Protein AF-A0A7S1URW3-F1 (afdb_monomer)

Sequence (100 aa):
GTSGVHAESNNMNPRPYDVANDDFNNKFVTEFVDSEFFEVYSLPIETQYSQVFWTMQDPVPLPSNITKRFENKVIAITGYEVDQVMVTEEGKEVSVPITR

Secondary structure (DSSP, 8-state):
-----------S--S-B--TT--TT--S---BTT------PPPP----TT----SPPPPPPPPHHHHHHTTTS-----------EEE-TTS-EEE-----

Radius of gyration: 16.93 Å; Cα contacts (8 Å, |Δi|>4): 55; chains: 1; bounding box: 48×29×42 Å

Solvent-accessible surface area (backbone atoms only — not comparable to full-atom values): 7554 Å² total; per-residue (Å²): 133,85,82,78,78,81,71,78,83,77,84,70,76,99,65,86,56,60,42,87,76,69,60,94,79,65,84,59,90,58,80,48,92,82,71,86,87,84,86,78,77,74,80,91,82,87,75,58,93,94,55,83,87,86,72,86,74,79,89,70,78,75,54,70,69,57,54,63,75,41,59,99,51,91,82,86,82,46,76,85,86,86,83,57,68,44,72,45,99,86,70,46,80,41,75,57,84,85,76,131

Foldseek 3Di:
DDDDDPDPPPPDDPDWFFAPDDDPVPPDDGTCPPDDDDDFDFDDDDDDVPDDDPDDGDDTDDDPVVCVVQPVHDDDDRDDDDFDWDQDPVRDTDTDDPDD

Mean predicted aligned error: 11.76 Å

Organism: NCBI:txid210454

Nearest PDB structures (foldseek):
  8wxb-assembly1_Y  TM=2.584E-01  e=3.905E+00  Prochlorococcus marinus subsp. pastoris str. CCMP1986

pLDDT: mean 73.6, std 18.2, range [28.66, 94.25]

Structure (mmCIF, N/CA/C/O backbone):
data_AF-A0A7S1URW3-F1
#
_entry.id   AF-A0A7S1URW3-F1
#
loop_
_atom_site.group_PDB
_atom_site.id
_atom_site.type_symbol
_atom_site.label_atom_id
_atom_site.label_alt_id
_atom_site.label_comp_id
_atom_site.label_asym_id
_atom_site.label_entity_id
_atom_site.label_seq_id
_atom_site.pdbx_PDB_ins_code
_atom_site.Cartn_x
_atom_site.Cartn_y
_atom_site.Cartn_z
_atom_site.occupancy
_atom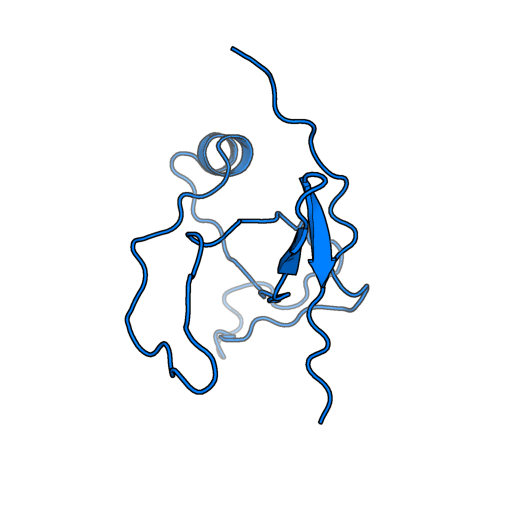_site.B_iso_or_equiv
_atom_site.auth_seq_id
_atom_site.auth_comp_id
_atom_site.auth_asym_id
_atom_site.auth_atom_id
_atom_site.pdbx_PDB_model_num
ATOM 1 N N . GLY A 1 1 ? -19.375 3.070 -15.564 1.00 31.86 1 GLY A N 1
ATOM 2 C CA . GLY A 1 1 ? -18.714 2.440 -14.410 1.00 31.86 1 GLY A CA 1
ATOM 3 C C . GLY A 1 1 ? -17.822 3.487 -13.807 1.00 31.86 1 GLY A C 1
ATOM 4 O O . GLY A 1 1 ? -17.012 4.037 -14.534 1.00 31.86 1 GLY A O 1
ATOM 5 N N . THR A 1 2 ? -18.100 3.869 -12.571 1.00 28.66 2 THR A N 1
ATOM 6 C CA . THR A 1 2 ? -17.571 5.045 -11.871 1.00 28.66 2 THR A CA 1
ATOM 7 C C . THR A 1 2 ? -16.048 5.018 -11.745 1.00 28.66 2 THR A C 1
ATOM 9 O O . THR A 1 2 ? -15.494 4.114 -11.1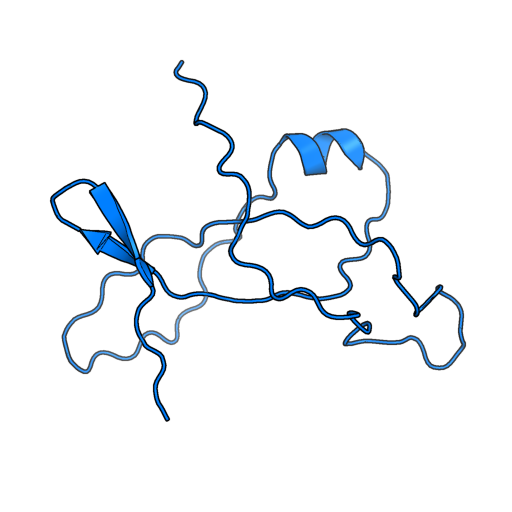26 1.00 28.66 2 THR A O 1
ATOM 12 N N . SER A 1 3 ? -15.392 6.022 -12.333 1.00 31.03 3 SER A N 1
ATOM 13 C CA . SER A 1 3 ? -13.984 6.349 -12.104 1.00 31.03 3 SER A CA 1
ATOM 14 C C . SER A 1 3 ? -13.786 6.691 -10.629 1.00 31.03 3 SER A C 1
ATOM 16 O O . SER A 1 3 ? -14.315 7.697 -10.158 1.00 31.03 3 SER A O 1
ATOM 18 N N . GLY A 1 4 ? -13.063 5.837 -9.904 1.00 32.69 4 GLY A N 1
ATOM 19 C CA . GLY A 1 4 ? -12.553 6.155 -8.575 1.00 32.69 4 GLY A CA 1
ATOM 20 C C . GLY A 1 4 ? -11.576 7.318 -8.689 1.00 32.69 4 GLY A C 1
ATOM 21 O O . GLY A 1 4 ? -10.685 7.313 -9.537 1.00 32.69 4 GLY A O 1
ATOM 22 N N . VAL A 1 5 ? -11.825 8.344 -7.890 1.00 32.69 5 VAL A N 1
ATOM 23 C CA . VAL A 1 5 ? -11.029 9.561 -7.780 1.00 32.69 5 VAL A CA 1
ATOM 24 C C . VAL A 1 5 ? -9.603 9.153 -7.405 1.00 32.69 5 VAL A C 1
ATOM 26 O O . VAL A 1 5 ? -9.413 8.445 -6.421 1.00 32.69 5 VAL A O 1
ATOM 29 N N . HIS A 1 6 ? -8.614 9.555 -8.206 1.00 34.50 6 HIS A N 1
ATOM 30 C CA . HIS A 1 6 ? -7.210 9.472 -7.815 1.00 34.50 6 HIS A CA 1
ATOM 31 C C . HIS A 1 6 ? -7.038 10.344 -6.569 1.00 34.50 6 HIS A C 1
ATOM 33 O O . HIS A 1 6 ? -7.046 11.570 -6.679 1.00 34.50 6 HIS A O 1
ATOM 39 N N . ALA A 1 7 ? -6.954 9.717 -5.395 1.00 36.47 7 ALA A N 1
ATOM 40 C CA . ALA A 1 7 ? -6.454 10.387 -4.211 1.00 36.47 7 ALA A CA 1
ATOM 41 C C . ALA A 1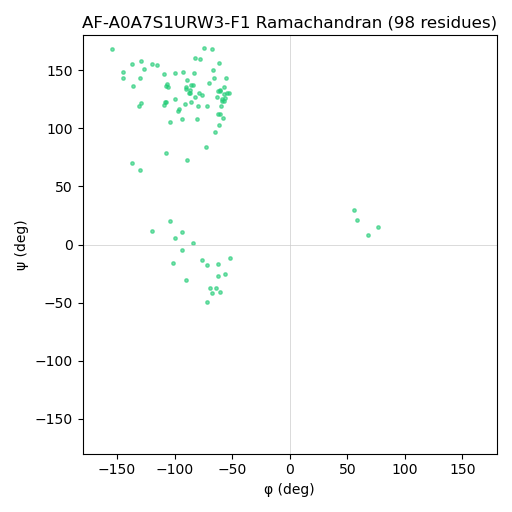 7 ? -5.034 10.855 -4.542 1.00 36.47 7 ALA A C 1
ATOM 43 O O . ALA A 1 7 ? -4.202 10.066 -4.993 1.00 36.47 7 ALA A O 1
ATOM 44 N N . GLU A 1 8 ? -4.788 12.155 -4.404 1.00 41.50 8 GLU A N 1
ATOM 45 C CA . GLU A 1 8 ? -3.427 12.664 -4.321 1.00 41.50 8 GLU A CA 1
ATOM 46 C C . GLU A 1 8 ? -2.790 11.958 -3.127 1.00 41.50 8 GLU A C 1
ATOM 48 O O . GLU A 1 8 ? -3.206 12.156 -1.983 1.00 41.50 8 GLU A O 1
ATOM 53 N N . SER A 1 9 ? -1.870 11.047 -3.421 1.00 48.28 9 SER A N 1
ATOM 54 C CA . SER A 1 9 ? -1.205 10.200 -2.447 1.00 48.28 9 SER A CA 1
ATOM 55 C C . SER A 1 9 ? -0.363 11.096 -1.537 1.00 48.28 9 SER A C 1
ATOM 57 O O . SER A 1 9 ? 0.725 11.534 -1.896 1.00 48.28 9 SER A O 1
ATOM 59 N N . ASN A 1 10 ? -0.920 11.456 -0.382 1.00 55.41 10 ASN A N 1
ATOM 60 C CA . ASN A 1 10 ? -0.310 12.350 0.608 1.00 55.41 10 ASN A CA 1
ATOM 61 C C . ASN A 1 10 ? 0.332 11.571 1.768 1.00 55.41 10 ASN A C 1
ATOM 63 O O . ASN A 1 10 ? 0.784 12.175 2.739 1.00 55.41 10 ASN A O 1
ATOM 67 N N . ASN A 1 11 ? 0.358 10.238 1.679 1.00 58.28 11 ASN A N 1
ATOM 68 C CA . ASN A 1 11 ? 0.730 9.372 2.796 1.00 58.28 11 ASN A CA 1
ATOM 69 C C . ASN A 1 11 ? 2.216 8.980 2.807 1.00 58.28 11 ASN A C 1
ATOM 71 O O . ASN A 1 11 ? 2.663 8.361 3.767 1.00 58.28 11 ASN A O 1
ATOM 75 N N . MET A 1 12 ? 2.986 9.362 1.782 1.00 56.59 12 MET A N 1
ATOM 76 C CA . MET A 1 12 ? 4.434 9.129 1.736 1.00 56.59 12 MET A CA 1
ATOM 77 C C . MET A 1 12 ? 5.206 10.244 2.447 1.00 56.59 12 MET A C 1
ATOM 79 O O . MET A 1 12 ? 4.933 11.434 2.266 1.00 56.59 12 MET A O 1
ATOM 83 N N . ASN A 1 13 ? 6.220 9.870 3.227 1.00 61.66 13 ASN A N 1
ATOM 84 C CA . ASN A 1 13 ? 7.101 10.827 3.898 1.00 61.66 13 ASN A CA 1
ATOM 85 C C . ASN A 1 13 ? 8.112 11.452 2.909 1.00 61.66 13 ASN A C 1
ATOM 87 O O . ASN A 1 13 ? 8.835 10.719 2.243 1.00 61.66 13 ASN A O 1
ATOM 91 N N . PRO A 1 14 ? 8.266 12.785 2.813 1.00 61.16 14 PRO A N 1
ATOM 92 C CA . PRO A 1 14 ? 9.202 13.397 1.865 1.00 61.16 14 PRO A CA 1
ATOM 93 C C . PRO A 1 14 ? 10.669 13.199 2.295 1.00 61.16 14 PRO A C 1
ATOM 95 O O . PRO A 1 14 ? 11.272 14.068 2.930 1.00 61.16 14 PRO A O 1
ATOM 98 N N . ARG A 1 15 ? 11.261 12.045 1.967 1.00 60.97 15 ARG A N 1
ATOM 99 C CA . ARG A 1 15 ? 12.662 11.699 2.255 1.00 60.97 15 ARG A CA 1
ATOM 100 C C . ARG A 1 15 ? 13.332 11.029 1.051 1.00 60.97 15 ARG A C 1
ATOM 102 O O . ARG A 1 15 ? 12.639 10.427 0.240 1.00 60.97 15 ARG A O 1
ATOM 109 N N . PRO A 1 16 ? 14.670 11.104 0.932 1.00 60.03 16 PRO A N 1
ATOM 110 C CA . PRO A 1 16 ? 15.405 10.264 -0.008 1.00 60.03 16 PRO A CA 1
ATOM 111 C C . PRO A 1 16 ? 15.190 8.787 0.341 1.00 60.03 16 PRO A C 1
ATOM 113 O O . PRO A 1 16 ? 15.293 8.416 1.514 1.00 60.03 16 PRO A O 1
ATOM 116 N N . TYR A 1 17 ? 14.889 7.966 -0.663 1.00 57.66 17 TYR A N 1
ATOM 117 C CA . TYR A 1 17 ? 14.678 6.530 -0.500 1.00 57.66 17 TYR A CA 1
ATOM 118 C C . TYR A 1 17 ? 15.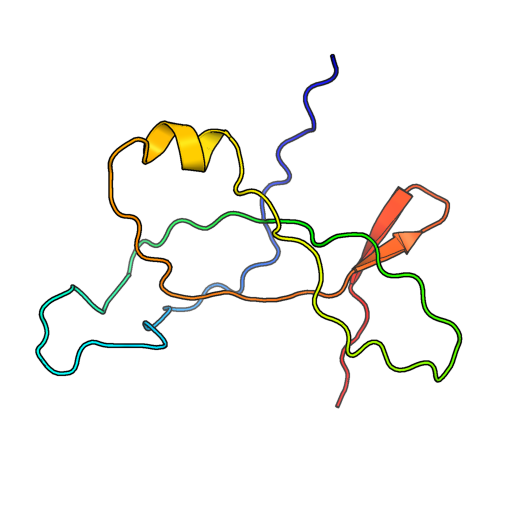843 5.743 -1.095 1.00 57.66 17 TYR A C 1
ATOM 120 O O . TYR A 1 17 ? 16.119 5.847 -2.292 1.00 57.66 17 TYR A O 1
ATOM 128 N N . ASP A 1 18 ? 16.472 4.922 -0.256 1.00 59.31 18 ASP A N 1
ATOM 129 C CA . ASP A 1 18 ? 17.499 3.964 -0.657 1.00 59.31 18 ASP A CA 1
ATOM 130 C C . ASP A 1 18 ? 16.866 2.597 -0.953 1.00 59.31 18 ASP A C 1
ATOM 132 O O . ASP A 1 18 ? 15.873 2.201 -0.337 1.00 59.31 18 ASP A O 1
ATOM 136 N N . VAL A 1 19 ? 17.455 1.845 -1.885 1.00 56.66 19 VAL A N 1
ATOM 137 C CA . VAL A 1 19 ? 16.984 0.497 -2.233 1.00 56.66 19 VAL A CA 1
ATOM 138 C C . VAL A 1 19 ? 17.306 -0.474 -1.104 1.00 56.66 19 VAL A C 1
ATOM 140 O O . VAL A 1 19 ? 18.470 -0.735 -0.817 1.00 56.66 19 VAL A O 1
ATOM 143 N N . ALA A 1 20 ? 16.277 -1.087 -0.511 1.00 55.22 20 ALA A N 1
ATOM 144 C CA . ALA A 1 20 ? 16.449 -2.049 0.586 1.00 55.22 20 ALA A CA 1
ATOM 145 C C . ALA A 1 20 ? 17.254 -3.313 0.200 1.00 55.22 20 ALA A C 1
ATOM 147 O O . ALA A 1 20 ? 17.728 -4.037 1.072 1.00 55.22 20 ALA A O 1
ATOM 148 N N . ASN A 1 21 ? 17.404 -3.581 -1.100 1.00 53.97 21 ASN A N 1
ATOM 149 C CA . ASN A 1 21 ? 18.196 -4.674 -1.661 1.00 53.97 21 ASN A CA 1
ATOM 150 C C . ASN A 1 21 ? 19.130 -4.147 -2.763 1.00 53.97 21 ASN A C 1
ATOM 152 O O . ASN A 1 21 ? 18.954 -4.455 -3.947 1.00 53.97 21 ASN A O 1
ATOM 156 N N . ASP A 1 22 ? 20.065 -3.287 -2.365 1.00 57.78 22 ASP A N 1
ATOM 157 C CA . ASP A 1 22 ? 21.137 -2.788 -3.226 1.00 57.78 22 ASP A CA 1
ATOM 158 C C . ASP A 1 22 ? 21.964 -3.970 -3.784 1.00 57.78 22 ASP A C 1
ATOM 160 O O . ASP A 1 22 ? 22.248 -4.953 -3.091 1.00 57.78 22 ASP A O 1
ATOM 164 N N . ASP A 1 23 ? 22.274 -3.921 -5.085 1.0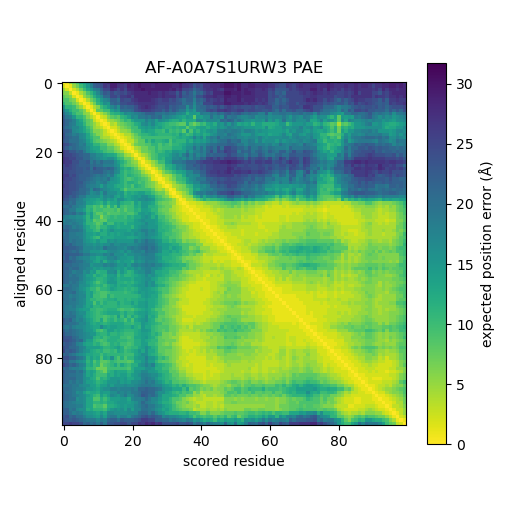0 53.69 23 ASP A N 1
ATOM 165 C CA . ASP A 1 23 ? 23.299 -4.788 -5.664 1.00 53.69 23 ASP A CA 1
ATOM 166 C C . ASP A 1 23 ? 24.656 -4.156 -5.354 1.00 53.69 23 ASP A C 1
ATOM 168 O O . ASP A 1 23 ? 25.033 -3.174 -6.000 1.00 53.69 23 ASP A O 1
ATOM 172 N N . PHE A 1 24 ? 25.405 -4.771 -4.431 1.00 53.72 24 PHE A N 1
ATOM 173 C CA . PHE A 1 24 ? 26.751 -4.357 -4.008 1.00 53.72 24 PHE A CA 1
ATOM 174 C C . PHE A 1 24 ? 27.745 -4.149 -5.172 1.00 53.72 24 PHE A C 1
ATOM 176 O O . PHE A 1 24 ? 28.839 -3.624 -4.967 1.00 53.72 24 PHE A O 1
ATOM 183 N N . ASN A 1 25 ? 27.404 -4.575 -6.395 1.00 61.31 25 ASN A N 1
ATOM 184 C CA . ASN A 1 25 ? 28.199 -4.370 -7.604 1.00 61.31 25 ASN A CA 1
ATOM 185 C C . ASN A 1 25 ? 27.828 -3.112 -8.417 1.00 61.31 25 ASN A C 1
ATOM 187 O O . ASN A 1 25 ? 28.312 -2.975 -9.542 1.00 61.31 25 ASN A O 1
ATOM 191 N N . ASN A 1 26 ? 26.995 -2.198 -7.898 1.00 57.16 26 ASN A N 1
ATOM 192 C CA . ASN A 1 26 ? 26.610 -0.937 -8.559 1.00 57.16 26 ASN A CA 1
ATOM 193 C C . ASN A 1 26 ? 26.003 -1.120 -9.964 1.00 57.16 26 ASN A C 1
ATOM 195 O O . ASN A 1 26 ? 26.137 -0.25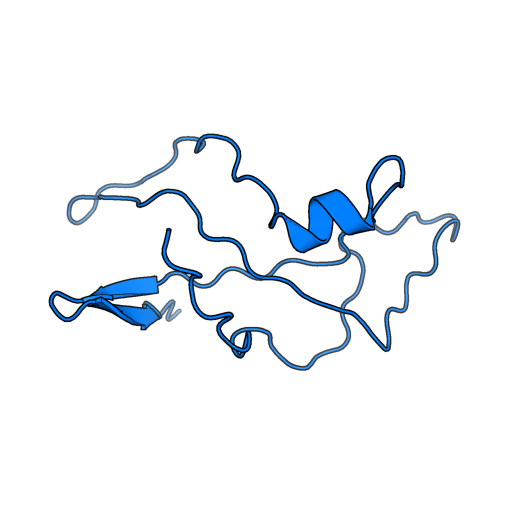9 -10.837 1.00 57.16 26 ASN A O 1
ATOM 199 N N . LYS A 1 27 ? 25.337 -2.250 -10.224 1.00 56.41 27 LYS A N 1
ATOM 200 C CA . LYS A 1 27 ? 24.737 -2.517 -11.540 1.00 56.41 27 LYS A CA 1
ATOM 201 C C . LYS A 1 27 ? 23.502 -1.652 -11.815 1.00 56.41 27 LYS A C 1
ATOM 203 O O . LYS A 1 27 ? 23.098 -1.508 -12.969 1.00 56.41 27 LYS A O 1
ATOM 208 N N . PHE A 1 28 ? 22.923 -1.066 -10.772 1.00 54.78 28 PHE A N 1
ATOM 209 C CA . PHE A 1 28 ? 21.744 -0.215 -10.840 1.00 54.78 28 PHE A CA 1
ATOM 210 C C . PHE A 1 28 ? 22.010 1.085 -10.082 1.00 54.78 28 PHE A C 1
ATOM 212 O O . PHE A 1 28 ? 22.703 1.077 -9.068 1.00 54.78 28 PHE A O 1
ATOM 219 N N . VAL A 1 29 ? 21.479 2.201 -10.589 1.00 56.84 29 VAL A N 1
ATOM 220 C CA . VAL A 1 29 ? 21.502 3.488 -9.879 1.00 56.84 29 VAL A CA 1
ATOM 221 C C . VAL A 1 29 ? 20.773 3.295 -8.549 1.00 56.84 29 VAL A C 1
ATOM 223 O O . VAL A 1 29 ? 19.650 2.800 -8.555 1.00 56.84 29 VAL A O 1
ATOM 226 N N . THR A 1 30 ? 21.417 3.625 -7.432 1.00 55.53 30 THR A N 1
ATOM 227 C CA . THR A 1 30 ? 20.868 3.464 -6.073 1.00 55.53 30 THR A CA 1
ATOM 228 C C . THR A 1 30 ? 20.343 4.772 -5.481 1.00 55.53 30 THR A C 1
ATOM 230 O O . THR A 1 30 ? 19.564 4.732 -4.536 1.00 55.53 30 THR A O 1
ATOM 233 N N . GLU A 1 31 ? 20.709 5.918 -6.063 1.00 57.09 31 GLU A N 1
ATOM 234 C CA . GLU A 1 31 ? 20.233 7.245 -5.663 1.00 57.09 31 GLU A CA 1
ATOM 235 C C . GLU A 1 31 ? 19.015 7.659 -6.506 1.00 57.09 31 GLU A C 1
ATOM 237 O O . GLU A 1 31 ? 19.135 7.976 -7.692 1.00 57.09 31 GLU A O 1
ATOM 242 N N . PHE A 1 32 ? 17.826 7.673 -5.897 1.00 59.53 32 PHE A N 1
ATOM 243 C CA . PHE A 1 32 ? 16.568 8.040 -6.561 1.00 59.53 32 PHE A CA 1
ATOM 244 C C . PHE A 1 32 ? 16.076 9.408 -6.083 1.00 59.53 32 PHE A C 1
ATOM 246 O O . PHE A 1 32 ? 15.177 9.507 -5.250 1.00 59.53 32 PHE A O 1
ATOM 253 N N . VAL A 1 33 ? 16.683 10.470 -6.621 1.00 55.91 33 VAL A N 1
ATOM 254 C CA . VAL A 1 33 ? 16.447 11.865 -6.194 1.00 55.91 33 VAL A CA 1
ATOM 255 C C . VAL A 1 33 ? 15.115 12.451 -6.712 1.00 55.91 33 VAL A C 1
ATOM 257 O O . VAL A 1 33 ? 14.657 13.452 -6.179 1.00 55.91 33 VAL A O 1
ATOM 260 N N . ASP A 1 34 ? 14.464 11.787 -7.676 1.00 61.75 34 ASP A N 1
ATOM 261 C CA . ASP A 1 34 ? 13.135 12.117 -8.228 1.00 61.75 34 ASP A CA 1
ATOM 262 C C . ASP A 1 34 ? 12.301 10.829 -8.389 1.00 61.75 34 ASP A C 1
ATOM 264 O O . ASP A 1 34 ? 12.101 10.313 -9.492 1.00 61.75 34 ASP A O 1
ATOM 268 N N . SER A 1 35 ? 11.882 10.232 -7.273 1.00 65.44 35 SER A N 1
ATOM 269 C CA . SER A 1 35 ? 11.117 8.979 -7.274 1.00 65.44 35 SER A CA 1
ATOM 270 C C . SER A 1 35 ? 9.607 9.229 -7.385 1.00 65.44 35 SER A C 1
ATOM 272 O O . SER A 1 35 ? 9.028 10.027 -6.651 1.00 65.44 35 SER A O 1
ATOM 274 N N . GLU A 1 36 ? 8.953 8.522 -8.310 1.00 80.06 36 GLU A N 1
ATOM 275 C CA . GLU A 1 36 ? 7.491 8.447 -8.374 1.00 80.06 36 GLU A CA 1
ATOM 276 C C . GLU A 1 36 ? 6.976 7.380 -7.401 1.00 80.06 36 GLU A C 1
ATOM 278 O O . GLU A 1 36 ? 7.614 6.342 -7.213 1.00 80.06 36 GLU A O 1
ATOM 283 N N . PHE A 1 37 ? 5.792 7.599 -6.836 1.00 84.31 37 PHE A N 1
ATOM 284 C CA . PHE A 1 37 ? 5.145 6.655 -5.932 1.00 84.31 37 PHE A CA 1
ATOM 285 C C . PHE A 1 37 ? 3.705 6.374 -6.363 1.00 84.31 37 PHE A C 1
ATOM 287 O O . 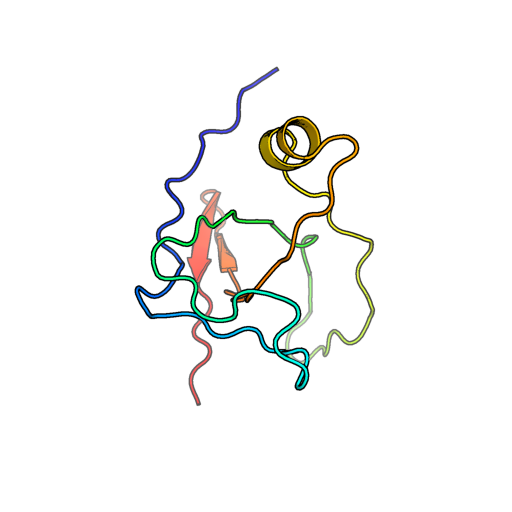PHE A 1 37 ? 3.090 7.135 -7.113 1.00 84.31 37 PHE A O 1
ATOM 294 N N . PHE A 1 38 ? 3.182 5.234 -5.926 1.00 88.62 38 PHE A N 1
ATOM 295 C CA . PHE A 1 38 ? 1.801 4.830 -6.146 1.00 88.62 38 PHE A CA 1
ATOM 296 C C . PHE A 1 38 ? 1.301 4.071 -4.920 1.00 88.62 38 PHE A C 1
ATOM 298 O O . PHE A 1 38 ? 2.068 3.373 -4.259 1.00 88.62 38 PHE A O 1
ATOM 305 N N . GLU A 1 39 ? 0.010 4.195 -4.636 1.00 88.25 39 GLU A N 1
ATOM 306 C CA . GLU A 1 39 ? -0.631 3.527 -3.505 1.00 88.25 39 GLU A CA 1
ATOM 307 C C . GLU A 1 39 ? -1.362 2.260 -3.961 1.00 88.25 39 GLU A C 1
ATOM 309 O O . GLU A 1 39 ? -1.876 2.174 -5.083 1.00 88.25 39 GLU A O 1
ATOM 314 N N . VAL A 1 40 ? -1.402 1.265 -3.076 1.00 89.69 40 VAL A N 1
ATOM 315 C CA . VAL A 1 40 ? -2.172 0.031 -3.241 1.00 89.69 40 VAL A CA 1
ATOM 316 C C . VAL A 1 40 ? -2.871 -0.304 -1.932 1.00 89.69 40 VAL A C 1
ATOM 318 O O . VAL A 1 40 ? -2.266 -0.228 -0.866 1.00 89.69 40 VAL A O 1
ATOM 321 N N . TYR A 1 41 ? -4.138 -0.704 -2.018 1.00 88.50 41 TYR A N 1
ATOM 322 C CA . TYR A 1 41 ? -4.881 -1.199 -0.863 1.00 88.50 41 TYR A CA 1
ATOM 323 C C . TYR A 1 41 ? -4.718 -2.709 -0.744 1.00 88.50 41 TYR A C 1
ATOM 325 O O . TYR A 1 41 ? -4.860 -3.444 -1.725 1.00 88.50 41 TYR A O 1
ATOM 333 N N . SER A 1 42 ? -4.444 -3.164 0.474 1.00 87.19 42 SER A N 1
ATOM 334 C CA . SER A 1 42 ? -4.549 -4.573 0.829 1.00 87.19 42 SER A CA 1
ATOM 335 C C . SER A 1 42 ? -6.008 -5.032 0.811 1.00 87.19 42 SER A C 1
ATOM 337 O O . SER A 1 42 ? -6.944 -4.228 0.734 1.00 87.19 42 SER A O 1
ATOM 339 N N . LEU A 1 43 ? -6.218 -6.348 0.878 1.00 87.69 43 LEU A N 1
ATOM 340 C CA . LEU A 1 43 ? -7.562 -6.862 1.105 1.00 87.69 43 LEU A CA 1
ATOM 341 C C . LEU A 1 43 ? -8.040 -6.447 2.505 1.00 87.69 43 LEU A C 1
ATOM 343 O O . LEU A 1 43 ? -7.229 -6.458 3.441 1.00 87.69 43 LEU A O 1
ATOM 347 N N . PRO A 1 44 ? -9.339 -6.126 2.671 1.00 88.06 44 PRO A N 1
ATOM 348 C CA . PRO A 1 44 ? -9.902 -5.813 3.976 1.00 88.06 44 PRO A CA 1
ATOM 349 C C . PRO A 1 44 ? -9.596 -6.920 4.987 1.00 88.06 44 PRO A C 1
ATOM 351 O O . PRO A 1 44 ? -9.820 -8.102 4.717 1.00 88.06 44 PRO A O 1
ATOM 354 N N . ILE A 1 45 ? -9.080 -6.529 6.151 1.00 87.75 45 ILE A N 1
ATOM 355 C CA . ILE A 1 45 ? -8.829 -7.438 7.268 1.00 87.75 45 ILE A CA 1
ATOM 356 C C . ILE A 1 45 ? -9.872 -7.161 8.342 1.00 87.75 45 ILE A C 1
ATOM 358 O O . ILE A 1 45 ? -9.948 -6.053 8.868 1.00 87.75 45 ILE A O 1
ATOM 362 N N . GLU A 1 46 ? -10.625 -8.192 8.710 1.00 87.19 46 GLU A N 1
ATOM 363 C CA . GLU A 1 46 ? -11.523 -8.167 9.860 1.00 87.19 46 GLU A CA 1
ATOM 364 C C . GLU A 1 46 ? -10.951 -9.066 10.9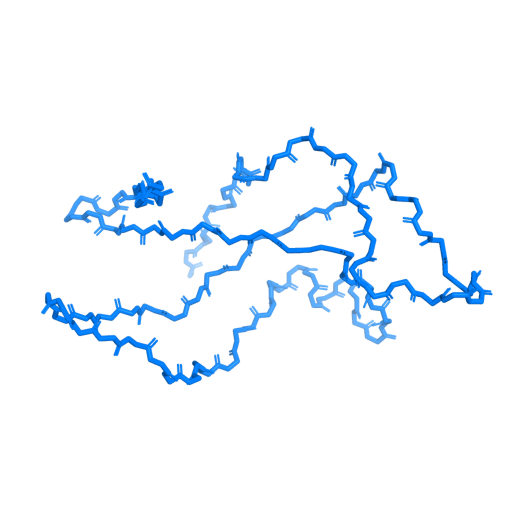59 1.00 87.19 46 GLU A C 1
ATOM 366 O O . GLU A 1 46 ? -10.739 -10.265 10.763 1.00 87.19 46 GLU A O 1
ATOM 371 N N . THR A 1 47 ? -10.678 -8.485 12.125 1.00 85.44 47 THR A N 1
ATOM 372 C CA . THR A 1 47 ? -10.196 -9.205 13.307 1.00 85.44 47 THR A CA 1
ATOM 373 C C . THR A 1 47 ? -11.085 -8.914 14.506 1.00 85.44 47 THR A C 1
ATOM 375 O O . THR A 1 47 ? -11.684 -7.846 14.628 1.00 85.44 47 THR A O 1
ATOM 378 N N . GLN A 1 48 ? -11.171 -9.872 15.425 1.00 86.81 48 GLN A N 1
ATOM 379 C CA . GLN A 1 48 ? -11.718 -9.620 16.753 1.00 86.81 48 GLN A CA 1
ATOM 380 C C . GLN A 1 48 ? -10.648 -9.014 17.666 1.00 86.81 48 GLN A C 1
ATOM 382 O O . GLN A 1 48 ? -9.445 -9.156 17.435 1.00 86.81 48 GLN A O 1
ATOM 387 N N . TYR A 1 49 ? -11.084 -8.365 18.745 1.00 80.44 49 TYR A N 1
ATOM 388 C CA . TYR A 1 49 ? -10.167 -7.843 19.755 1.00 80.44 49 TYR A CA 1
ATOM 389 C C . TYR A 1 49 ? -9.240 -8.956 20.280 1.00 80.44 49 TYR A C 1
ATOM 391 O O . TYR A 1 49 ? -9.706 -10.037 20.643 1.00 80.44 49 TYR A O 1
ATOM 399 N N . SER A 1 50 ? -7.930 -8.686 20.309 1.00 84.12 50 SER A N 1
ATOM 400 C CA . SER A 1 50 ? -6.853 -9.638 20.648 1.00 84.12 50 SER A CA 1
ATOM 401 C C . SER A 1 50 ? -6.614 -10.785 19.654 1.00 84.12 50 SER A C 1
ATOM 403 O O . SER A 1 50 ? -5.818 -11.681 19.942 1.00 84.12 50 SER A O 1
ATOM 405 N N . GLN A 1 51 ? -7.252 -10.778 18.482 1.00 88.00 51 GLN A N 1
ATOM 406 C CA . GLN A 1 51 ? -6.963 -11.747 17.430 1.00 88.00 51 GLN A CA 1
ATOM 407 C C . GLN A 1 51 ? -5.730 -11.316 16.631 1.00 88.00 51 GLN A C 1
ATOM 409 O O . GLN A 1 51 ? -5.663 -10.208 16.103 1.00 88.00 51 GLN A O 1
ATOM 414 N N . VAL A 1 52 ? -4.758 -12.219 16.513 1.00 85.94 52 VAL A N 1
ATOM 415 C CA . VAL A 1 52 ? -3.581 -12.013 15.664 1.00 85.94 52 VAL A CA 1
ATOM 416 C C . VAL A 1 52 ? -3.915 -12.475 14.247 1.00 85.94 52 VAL A C 1
ATOM 418 O O . VAL A 1 52 ? -4.450 -13.565 14.056 1.00 85.94 52 VAL A O 1
ATOM 421 N N . PHE A 1 53 ? -3.588 -11.654 13.252 1.00 84.88 53 PHE A N 1
ATOM 422 C CA . PHE A 1 53 ? -3.688 -12.013 11.841 1.00 84.88 53 PHE A CA 1
ATOM 423 C C . PHE A 1 53 ? -2.284 -12.313 11.304 1.00 84.88 53 PHE A C 1
ATOM 425 O O . PHE A 1 53 ? -1.475 -11.407 11.136 1.00 84.88 53 PHE A O 1
ATOM 432 N N . TRP A 1 54 ? -1.975 -13.595 11.090 1.00 86.00 54 TRP A N 1
ATOM 433 C CA . TRP A 1 54 ? -0.656 -14.071 10.634 1.00 86.00 54 TRP A CA 1
ATOM 434 C C . TRP A 1 54 ? -0.718 -14.825 9.299 1.00 86.00 54 TRP A C 1
ATOM 436 O O . TRP A 1 54 ? 0.228 -15.512 8.914 1.00 86.00 54 TRP A O 1
ATOM 446 N N . THR A 1 55 ? -1.852 -14.758 8.606 1.00 86.19 55 THR A N 1
ATOM 447 C CA . THR A 1 55 ? -2.051 -15.433 7.324 1.00 86.19 55 THR A CA 1
ATOM 448 C C . THR A 1 55 ? -1.620 -14.540 6.169 1.00 86.19 55 THR A C 1
ATOM 450 O O . THR A 1 55 ? -1.867 -13.335 6.176 1.00 86.19 55 THR A O 1
ATOM 453 N N . MET A 1 56 ? -1.008 -15.148 5.153 1.00 87.00 56 MET A N 1
ATOM 454 C CA . MET A 1 56 ? -0.716 -14.476 3.888 1.00 87.00 56 MET A CA 1
ATOM 455 C C . MET A 1 56 ? -2.025 -14.059 3.213 1.00 87.00 56 MET A C 1
ATOM 457 O O . MET A 1 56 ? -2.948 -14.867 3.117 1.00 87.00 56 MET A O 1
ATOM 461 N N . GLN A 1 57 ? -2.095 -12.812 2.753 1.00 86.88 57 GLN A N 1
ATOM 462 C CA . GLN A 1 57 ? -3.178 -12.361 1.884 1.00 86.88 57 GLN A CA 1
ATOM 463 C C . GLN A 1 57 ? -2.954 -12.832 0.444 1.00 86.88 57 GLN A C 1
ATOM 465 O O . GLN A 1 57 ? -1.823 -13.129 0.046 1.00 86.88 57 GLN A O 1
ATOM 470 N N . ASP A 1 58 ? -4.032 -12.854 -0.341 1.00 89.50 58 ASP A N 1
ATOM 471 C CA . ASP A 1 58 ? -3.926 -13.029 -1.786 1.00 89.50 58 ASP A CA 1
ATOM 472 C C . ASP A 1 58 ? -3.120 -11.877 -2.423 1.00 89.50 58 ASP A C 1
ATOM 474 O O . ASP A 1 58 ? -3.048 -10.776 -1.865 1.00 89.50 58 ASP A O 1
ATOM 478 N N . PRO A 1 59 ? -2.512 -12.098 -3.603 1.00 89.94 59 PRO A N 1
ATOM 479 C CA . PRO A 1 59 ? -1.757 -11.062 -4.297 1.00 89.94 59 PRO A CA 1
ATOM 480 C C . PRO A 1 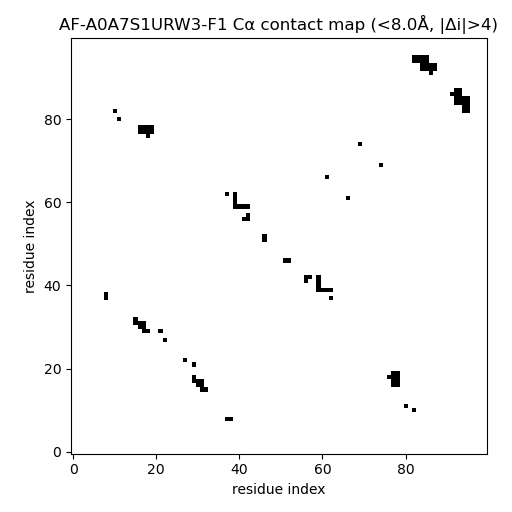59 ? -2.596 -9.809 -4.586 1.00 89.94 59 PRO A C 1
ATOM 482 O O . PRO A 1 59 ? -3.667 -9.889 -5.188 1.00 89.94 59 PRO A O 1
ATOM 485 N N . VAL A 1 60 ? -2.062 -8.640 -4.228 1.00 89.50 60 VAL A N 1
ATOM 486 C CA . VAL A 1 60 ? -2.677 -7.340 -4.528 1.00 89.50 60 VAL A CA 1
ATOM 487 C C . VAL A 1 60 ? -2.255 -6.890 -5.933 1.00 89.50 60 VAL A C 1
ATOM 489 O O . VAL A 1 60 ? -1.054 -6.777 -6.200 1.00 89.50 60 VAL A O 1
ATOM 492 N N . PRO A 1 61 ? -3.198 -6.635 -6.858 1.00 90.25 61 PRO A N 1
ATOM 493 C CA . PRO A 1 61 ? -2.856 -6.195 -8.203 1.00 90.25 61 PRO A CA 1
ATOM 494 C C . PRO A 1 61 ? -2.309 -4.764 -8.196 1.00 90.25 61 PRO A C 1
ATOM 496 O O . PRO A 1 61 ? -2.845 -3.876 -7.535 1.00 90.25 61 PRO A O 1
ATOM 499 N N . LEU A 1 62 ? -1.273 -4.522 -9.002 1.00 90.69 62 LEU A N 1
ATOM 500 C CA . LEU A 1 62 ? -0.772 -3.170 -9.230 1.00 90.69 62 LEU A CA 1
ATOM 501 C C . LEU A 1 62 ? -1.800 -2.312 -9.991 1.00 90.69 62 LEU A C 1
ATOM 503 O O . LEU A 1 62 ? -2.535 -2.836 -10.839 1.00 90.69 62 LEU A O 1
ATOM 507 N N . PRO A 1 63 ? -1.816 -0.983 -9.775 1.00 91.69 63 PRO A N 1
ATOM 508 C CA . PRO A 1 63 ? -2.717 -0.079 -10.475 1.00 91.69 63 PRO A CA 1
ATOM 509 C C . PRO A 1 63 ? -2.595 -0.186 -12.002 1.00 91.69 63 PRO A C 1
ATOM 511 O O . PRO A 1 63 ? -1.508 -0.362 -12.565 1.00 91.69 63 PRO A O 1
ATOM 514 N N . SER A 1 64 ? -3.725 -0.058 -12.704 1.00 92.19 64 SER A N 1
ATOM 515 C CA . SER A 1 64 ? -3.774 -0.277 -14.160 1.00 92.19 64 SER A CA 1
ATOM 516 C C . SER A 1 64 ? -2.900 0.696 -14.969 1.00 92.19 64 SER A C 1
ATOM 518 O O . SER A 1 64 ? -2.429 0.358 -16.052 1.00 92.19 64 SER A O 1
ATOM 520 N N . ASN A 1 65 ? -2.657 1.902 -14.453 1.00 91.31 65 ASN A N 1
ATOM 521 C CA . ASN A 1 65 ? -1.756 2.884 -15.056 1.00 91.31 65 ASN A CA 1
ATOM 522 C C . ASN A 1 65 ? -0.286 2.443 -14.970 1.00 91.31 65 ASN A C 1
ATOM 524 O O . ASN A 1 65 ? 0.461 2.648 -15.925 1.00 91.31 65 ASN A O 1
ATOM 528 N N . ILE A 1 66 ? 0.116 1.800 -13.870 1.00 92.56 66 ILE A N 1
ATOM 529 C CA . ILE A 1 66 ? 1.476 1.280 -13.684 1.00 92.56 66 ILE A CA 1
ATOM 530 C C . ILE A 1 66 ? 1.690 0.064 -14.587 1.00 92.56 66 ILE A C 1
ATOM 532 O O . ILE A 1 66 ? 2.638 0.035 -15.370 1.00 92.56 66 ILE A O 1
ATOM 536 N N . THR A 1 67 ? 0.764 -0.899 -14.563 1.00 91.88 67 THR A N 1
ATOM 537 C CA . THR A 1 67 ? 0.874 -2.122 -15.381 1.00 91.88 67 THR A CA 1
ATOM 538 C C . THR A 1 67 ? 0.925 -1.824 -16.879 1.00 91.88 67 THR A C 1
ATOM 540 O O . THR A 1 67 ? 1.752 -2.400 -17.578 1.00 91.88 67 THR A O 1
ATOM 543 N N . LYS A 1 68 ? 0.124 -0.870 -17.375 1.00 94.25 68 LYS A N 1
ATOM 544 C CA . LYS A 1 68 ? 0.176 -0.428 -18.780 1.00 94.25 68 LYS A CA 1
ATOM 545 C C . LYS A 1 68 ? 1.471 0.305 -19.129 1.00 94.25 68 LYS A C 1
ATOM 547 O O . LYS A 1 68 ? 2.035 0.085 -20.194 1.00 94.25 68 LYS A O 1
ATOM 552 N N . ARG A 1 69 ? 1.960 1.190 -18.253 1.00 91.19 69 ARG A N 1
ATOM 553 C CA . ARG A 1 69 ? 3.183 1.976 -18.508 1.00 91.19 69 ARG A CA 1
ATOM 554 C C . ARG A 1 69 ? 4.426 1.092 -18.629 1.00 91.19 69 ARG A C 1
ATOM 556 O O . ARG A 1 69 ? 5.311 1.380 -19.442 1.00 91.19 69 ARG A O 1
ATOM 563 N N . PHE A 1 70 ? 4.485 0.041 -17.817 1.00 90.69 70 PHE A N 1
ATOM 564 C CA . PHE A 1 70 ? 5.604 -0.896 -17.753 1.00 90.69 70 PHE A CA 1
ATOM 565 C C . PHE A 1 70 ? 5.308 -2.231 -18.442 1.00 90.69 70 PHE A C 1
ATOM 567 O O . PHE A 1 70 ? 5.996 -3.217 -18.194 1.00 90.69 70 PHE A O 1
ATOM 574 N N . GLU A 1 71 ? 4.322 -2.273 -19.338 1.00 92.56 71 GLU A N 1
ATOM 575 C CA . GLU A 1 71 ? 4.035 -3.473 -20.117 1.00 92.56 71 GLU A CA 1
ATOM 576 C C . GLU A 1 71 ? 5.293 -3.915 -20.887 1.00 92.56 71 GLU A C 1
ATOM 578 O O . GLU A 1 71 ? 5.921 -3.125 -21.599 1.00 92.56 71 GLU A O 1
ATOM 583 N N . ASN A 1 72 ? 5.691 -5.179 -20.701 1.00 91.75 72 ASN A N 1
ATOM 584 C CA . ASN A 1 72 ? 6.923 -5.768 -21.241 1.00 91.75 72 ASN A CA 1
ATOM 585 C C . ASN A 1 72 ? 8.232 -5.063 -20.821 1.00 91.75 72 ASN A C 1
ATOM 587 O O . ASN A 1 72 ? 9.260 -5.220 -21.481 1.00 91.75 72 ASN A O 1
ATOM 591 N N . LYS A 1 73 ? 8.221 -4.294 -19.726 1.00 89.25 73 LYS A N 1
ATOM 592 C CA . LYS A 1 73 ? 9.403 -3.650 -19.135 1.00 89.25 73 LYS A CA 1
ATOM 593 C C . LYS A 1 73 ? 9.615 -4.138 -17.706 1.00 89.25 73 LYS A C 1
ATOM 595 O O . LYS A 1 73 ? 8.681 -4.543 -17.025 1.00 89.25 73 LYS A O 1
ATOM 600 N N . VAL A 1 74 ? 10.859 -4.063 -17.243 1.00 84.06 74 VAL A N 1
ATOM 601 C CA . VAL A 1 74 ? 11.194 -4.297 -15.834 1.00 84.06 74 VAL A CA 1
ATOM 602 C C . VAL A 1 74 ? 11.039 -2.982 -15.073 1.00 84.06 74 VAL A C 1
ATOM 604 O O . VAL A 1 74 ? 11.562 -1.954 -15.503 1.00 84.06 74 VAL A O 1
ATOM 607 N N . ILE A 1 75 ? 10.325 -3.029 -13.950 1.00 83.50 75 ILE A N 1
ATOM 608 C CA . ILE A 1 75 ? 10.225 -1.950 -12.963 1.00 83.50 75 ILE A CA 1
ATOM 609 C C . ILE A 1 75 ? 11.015 -2.355 -11.716 1.00 83.50 75 ILE A C 1
ATOM 611 O O . ILE A 1 75 ? 10.919 -3.495 -11.263 1.00 83.50 75 ILE A O 1
ATOM 615 N N . ALA A 1 76 ? 11.789 -1.420 -11.167 1.00 82.00 76 ALA A N 1
ATOM 616 C CA . ALA A 1 76 ? 12.410 -1.557 -9.857 1.00 82.00 76 ALA A CA 1
ATOM 617 C C . ALA A 1 76 ? 11.572 -0.786 -8.830 1.00 82.00 76 ALA A C 1
ATOM 619 O O . ALA A 1 76 ? 11.315 0.402 -9.018 1.00 82.00 76 ALA A O 1
ATOM 620 N N . ILE A 1 77 ? 11.142 -1.465 -7.766 1.00 82.69 77 ILE A N 1
ATOM 621 C CA . ILE A 1 77 ? 10.521 -0.832 -6.599 1.00 82.69 77 ILE A CA 1
ATOM 622 C C . ILE A 1 77 ? 11.622 -0.631 -5.565 1.00 82.69 77 ILE A C 1
ATOM 624 O O . ILE A 1 77 ? 12.243 -1.598 -5.126 1.00 82.69 77 ILE A O 1
ATOM 628 N N . THR A 1 78 ? 11.899 0.624 -5.233 1.00 76.31 78 THR A N 1
ATOM 629 C CA . THR A 1 78 ? 13.058 1.011 -4.417 1.00 76.31 78 THR A CA 1
ATOM 630 C C . THR A 1 78 ? 12.728 1.024 -2.927 1.00 76.31 78 THR A C 1
ATOM 632 O O . THR A 1 78 ? 13.571 0.668 -2.111 1.00 76.31 78 THR A O 1
ATOM 635 N N . GLY A 1 79 ? 11.479 1.321 -2.572 1.00 78.88 79 GLY A N 1
ATOM 636 C CA . GLY A 1 79 ? 10.970 1.263 -1.207 1.00 78.88 79 GLY A CA 1
ATOM 637 C C . GLY A 1 79 ? 9.461 1.042 -1.177 1.00 78.88 79 GLY A C 1
ATOM 638 O O . GLY A 1 79 ? 8.785 1.133 -2.202 1.00 78.88 79 GLY A O 1
ATOM 639 N N . TYR A 1 80 ? 8.941 0.731 0.006 1.00 83.00 80 TYR A N 1
ATOM 640 C CA . TYR A 1 80 ? 7.510 0.720 0.284 1.00 83.00 80 TYR A CA 1
ATOM 641 C C . TYR A 1 80 ? 7.278 1.192 1.721 1.00 83.00 80 TYR A C 1
ATOM 643 O O . TYR A 1 80 ? 8.065 0.886 2.617 1.00 83.00 80 TYR A O 1
ATOM 651 N N . GLU A 1 81 ? 6.198 1.934 1.928 1.00 82.12 81 GLU A N 1
ATOM 652 C CA . GLU A 1 81 ? 5.693 2.307 3.247 1.00 82.12 81 GLU A CA 1
ATOM 653 C C . GLU A 1 81 ? 4.316 1.662 3.433 1.00 82.12 81 GLU A C 1
ATOM 655 O O . GLU A 1 81 ? 3.632 1.336 2.460 1.00 82.12 81 GLU A O 1
ATOM 660 N N . VAL A 1 82 ? 3.927 1.423 4.684 1.00 83.94 82 VAL A N 1
ATOM 661 C CA . VAL A 1 82 ? 2.630 0.831 5.019 1.00 83.94 82 VAL A CA 1
ATOM 662 C C . VAL A 1 82 ? 1.968 1.705 6.070 1.00 83.94 82 VAL A C 1
ATOM 664 O O . VAL A 1 82 ? 2.523 1.884 7.153 1.00 83.94 82 VAL A O 1
ATOM 667 N N . ASP A 1 83 ? 0.774 2.201 5.752 1.00 85.75 83 ASP A N 1
ATOM 668 C CA . ASP A 1 83 ? -0.152 2.769 6.727 1.00 85.75 83 ASP A CA 1
ATOM 669 C C . ASP A 1 83 ? -1.310 1.792 6.953 1.00 85.75 83 ASP A C 1
ATOM 671 O O . ASP A 1 83 ? -1.825 1.182 6.012 1.00 85.75 83 ASP A O 1
ATOM 675 N N . GLN A 1 84 ? -1.713 1.628 8.210 1.00 86.81 84 GLN A N 1
ATOM 676 C CA . GLN A 1 84 ? -2.895 0.852 8.554 1.00 86.81 84 GLN A CA 1
ATOM 677 C C . GLN A 1 84 ? -4.061 1.816 8.736 1.00 86.81 84 GLN A C 1
ATOM 679 O O . GLN A 1 84 ? -4.077 2.589 9.687 1.00 86.81 84 GLN A O 1
ATOM 684 N N . VAL A 1 85 ? -5.072 1.723 7.874 1.00 88.81 85 VAL A N 1
ATOM 685 C CA . VAL A 1 85 ? -6.268 2.572 7.946 1.00 88.81 85 VAL A CA 1
ATOM 686 C C . VAL A 1 85 ? -7.503 1.785 8.383 1.00 88.81 85 VAL A C 1
ATOM 688 O O . VAL A 1 85 ? -7.669 0.608 8.064 1.00 88.81 85 VAL A O 1
ATOM 691 N N . MET A 1 86 ? -8.387 2.457 9.117 1.00 88.06 86 MET A N 1
ATOM 692 C CA . MET A 1 86 ? -9.752 2.025 9.406 1.00 88.06 86 MET A CA 1
ATOM 693 C C . MET A 1 86 ? -10.723 2.861 8.572 1.00 88.06 86 MET A C 1
ATOM 695 O O . MET A 1 86 ? -10.606 4.085 8.530 1.00 88.06 86 MET A O 1
ATOM 699 N N . VAL A 1 87 ? -11.710 2.211 7.956 1.00 86.62 87 VAL A N 1
ATOM 700 C CA . VAL A 1 87 ? -12.832 2.893 7.300 1.00 86.62 87 VAL A CA 1
ATOM 701 C C . VAL A 1 87 ? -13.961 3.057 8.317 1.00 86.62 87 VAL A C 1
ATOM 703 O O . VAL A 1 87 ? -14.429 2.071 8.886 1.00 86.62 87 VAL A O 1
ATOM 706 N N . THR A 1 88 ? -14.378 4.295 8.583 1.00 86.06 88 THR A N 1
ATOM 707 C CA . THR A 1 88 ? -15.495 4.588 9.497 1.00 86.06 88 THR A CA 1
ATOM 708 C C . THR A 1 88 ? -16.846 4.248 8.863 1.00 86.06 88 THR A C 1
ATOM 710 O O . THR A 1 88 ? -16.946 4.053 7.652 1.00 86.06 88 THR A O 1
ATOM 713 N N . GLU A 1 89 ? -17.922 4.246 9.658 1.00 85.44 89 GLU A N 1
ATOM 714 C CA . GLU A 1 89 ? -19.299 4.078 9.151 1.00 85.44 89 GLU A CA 1
ATOM 715 C C . GLU A 1 89 ? -19.678 5.120 8.081 1.00 85.44 89 GLU A C 1
ATOM 717 O O . GLU A 1 89 ? -20.515 4.866 7.218 1.00 85.44 89 GLU A O 1
ATOM 722 N N . GLU A 1 90 ? -19.023 6.282 8.103 1.00 87.19 90 GLU A N 1
ATOM 723 C CA . GLU A 1 90 ? -19.197 7.374 7.139 1.00 87.19 90 GLU A CA 1
ATOM 724 C C . GLU A 1 90 ? -18.360 7.184 5.857 1.00 87.19 90 GLU A C 1
ATOM 726 O O . GLU A 1 90 ? -18.376 8.039 4.973 1.00 87.19 90 GLU A O 1
ATOM 731 N N . GLY A 1 91 ? -17.609 6.082 5.748 1.00 83.06 91 GLY A N 1
ATOM 732 C CA . GLY A 1 91 ? -16.740 5.780 4.610 1.00 83.06 91 GLY A CA 1
ATOM 733 C C . GLY A 1 91 ? -15.427 6.565 4.598 1.00 83.06 91 GLY A C 1
ATOM 734 O O . GLY A 1 91 ? -14.766 6.626 3.564 1.00 83.06 91 GLY A O 1
ATOM 735 N N . LYS A 1 92 ? -15.046 7.189 5.720 1.00 86.06 92 LYS A N 1
ATOM 736 C CA . LYS A 1 92 ? -13.804 7.961 5.829 1.00 86.06 92 LYS A CA 1
ATOM 737 C C . LYS A 1 92 ? -12.656 7.070 6.290 1.00 86.06 92 LYS A C 1
ATOM 739 O O . LYS A 1 92 ? -12.802 6.332 7.260 1.00 86.06 92 LYS A O 1
ATOM 744 N N . GLU A 1 93 ? -11.502 7.208 5.647 1.00 87.62 93 GLU A N 1
ATOM 745 C CA . GLU A 1 93 ? -10.263 6.559 6.076 1.00 87.62 93 GLU A CA 1
ATOM 746 C C . GLU A 1 93 ? -9.618 7.322 7.238 1.00 87.62 93 GLU A C 1
ATOM 748 O O . GLU A 1 93 ? -9.472 8.549 7.210 1.00 87.62 93 GLU A O 1
ATOM 753 N N . VAL A 1 94 ? -9.260 6.584 8.286 1.00 86.19 94 VAL A N 1
ATOM 754 C CA . VAL A 1 94 ? -8.584 7.094 9.478 1.00 86.19 94 VAL A CA 1
ATOM 755 C C . VAL A 1 94 ? -7.389 6.195 9.766 1.00 86.19 94 VAL A C 1
ATOM 757 O O . VAL A 1 94 ? -7.568 5.004 10.024 1.00 86.19 94 VAL A O 1
ATOM 760 N N . SER A 1 95 ? -6.179 6.755 9.744 1.00 84.62 95 SER A N 1
ATOM 761 C CA . SER A 1 95 ? -4.963 6.022 10.109 1.00 84.62 95 SER A CA 1
ATOM 762 C C . SER A 1 95 ? -5.044 5.540 11.557 1.00 84.62 95 SER A C 1
ATOM 764 O O . SER A 1 95 ? -5.394 6.295 12.471 1.00 84.62 95 SER A O 1
ATOM 766 N N . VAL A 1 96 ? -4.723 4.269 11.770 1.00 81.94 96 VAL A N 1
ATOM 767 C CA . VAL A 1 96 ? -4.656 3.638 13.084 1.00 81.94 96 VAL A CA 1
ATOM 768 C C . VAL A 1 96 ? -3.325 4.033 13.720 1.00 81.94 96 VAL A C 1
ATOM 770 O O . VAL A 1 96 ? -2.272 3.711 13.170 1.00 81.94 96 VAL A O 1
ATOM 773 N N . PRO A 1 97 ? -3.323 4.713 14.880 1.00 78.81 97 PRO A N 1
ATOM 774 C CA . PRO A 1 97 ? -2.079 5.104 15.523 1.00 78.81 97 PRO A CA 1
ATOM 775 C C . PRO A 1 97 ? -1.257 3.873 15.921 1.00 78.81 97 PRO A C 1
ATOM 777 O O . PRO A 1 97 ? -1.621 3.136 16.836 1.00 78.81 97 PRO A O 1
ATOM 780 N N . ILE A 1 98 ? -0.112 3.680 15.267 1.00 61.62 98 ILE A N 1
ATOM 781 C CA . ILE A 1 98 ? 0.892 2.691 15.668 1.00 61.62 98 ILE A CA 1
ATOM 782 C C . ILE A 1 98 ? 1.836 3.383 16.656 1.00 61.62 98 ILE A C 1
ATOM 784 O O . ILE A 1 98 ? 2.949 3.789 16.323 1.00 61.62 98 ILE A O 1
ATOM 788 N N . THR A 1 99 ? 1.353 3.619 17.875 1.00 56.66 99 THR A N 1
ATOM 789 C CA . THR A 1 99 ? 2.168 4.221 18.939 1.00 56.66 99 THR A CA 1
ATOM 790 C C . THR A 1 99 ? 3.002 3.157 19.643 1.00 56.66 99 THR A C 1
ATOM 792 O O . THR A 1 99 ? 2.512 2.063 19.923 1.00 56.66 99 THR A O 1
ATOM 795 N N . ARG A 1 100 ? 4.263 3.499 19.914 1.00 42.47 100 ARG A N 1
ATOM 796 C CA . ARG A 1 100 ? 5.220 2.675 20.659 1.00 42.47 100 ARG A CA 1
ATOM 797 C C . ARG A 1 100 ? 4.953 2.687 22.161 1.00 42.47 100 ARG A C 1
ATOM 799 O O . ARG A 1 100 ? 4.469 3.731 22.650 1.00 42.47 100 ARG A O 1
#